Protein AF-A0A7S1A3L6-F1 (afdb_monomer_lite)

Structure (mmCIF, N/CA/C/O backbone):
data_AF-A0A7S1A3L6-F1
#
_entry.id   AF-A0A7S1A3L6-F1
#
loop_
_atom_site.group_PDB
_atom_site.id
_atom_site.type_symbol
_atom_site.label_atom_id
_atom_site.label_alt_id
_atom_site.label_comp_id
_atom_site.label_asym_id
_atom_site.label_entity_id
_atom_site.label_seq_id
_atom_site.pdbx_PDB_ins_code
_atom_site.Cartn_x
_atom_site.Cartn_y
_atom_site.Cartn_z
_atom_site.occupancy
_atom_site.B_iso_or_equiv
_atom_site.auth_seq_id
_atom_site.auth_comp_id
_atom_site.auth_asym_id
_atom_site.auth_atom_id
_atom_site.pdbx_PDB_model_num
ATOM 1 N N . PHE A 1 1 ? -13.404 -16.492 14.476 1.00 41.28 1 PHE A N 1
ATOM 2 C CA . PHE A 1 1 ? -14.382 -15.780 13.633 1.00 41.28 1 PHE A CA 1
ATOM 3 C C . PHE A 1 1 ? -14.133 -14.273 13.571 1.00 41.28 1 PHE A C 1
ATOM 5 O O . PHE A 1 1 ? -13.952 -13.748 12.486 1.00 41.28 1 PHE A O 1
ATOM 12 N N . LEU A 1 2 ? -14.042 -13.554 14.699 1.00 44.06 2 LEU A N 1
ATOM 13 C CA . LEU A 1 2 ? -13.737 -12.111 14.672 1.00 44.06 2 LEU A CA 1
ATOM 14 C C . LEU A 1 2 ? -12.395 -11.805 13.986 1.00 44.06 2 LEU A C 1
ATOM 16 O O . LEU A 1 2 ? -12.339 -10.961 13.101 1.00 44.06 2 LEU A O 1
ATOM 20 N N . ASN A 1 3 ? -11.339 -12.543 14.342 1.00 49.50 3 ASN A N 1
ATOM 21 C CA . ASN A 1 3 ? -10.024 -12.367 13.726 1.00 49.50 3 ASN A CA 1
ATOM 22 C C . ASN A 1 3 ? -10.030 -12.743 12.233 1.00 49.50 3 ASN A C 1
ATOM 24 O O . ASN A 1 3 ? -9.451 -12.033 11.431 1.00 49.50 3 ASN A O 1
ATOM 28 N N . SER A 1 4 ? -10.754 -13.799 11.841 1.00 48.22 4 SER A N 1
ATOM 29 C CA . SER A 1 4 ? -10.868 -14.218 10.435 1.00 48.22 4 SER A CA 1
ATOM 30 C C . SER A 1 4 ? -11.680 -13.241 9.580 1.00 48.22 4 SER A C 1
ATOM 32 O O . SER A 1 4 ? -11.399 -13.103 8.401 1.00 48.22 4 SER A O 1
ATOM 34 N N . ILE A 1 5 ? -12.658 -12.534 10.155 1.00 60.12 5 ILE A N 1
ATOM 35 C CA . ILE A 1 5 ? -13.423 -11.503 9.435 1.00 60.12 5 ILE A CA 1
ATOM 36 C C . ILE A 1 5 ? -12.658 -10.188 9.374 1.00 60.12 5 ILE A C 1
ATOM 38 O O . ILE A 1 5 ? -12.717 -9.501 8.363 1.00 60.12 5 ILE A O 1
ATOM 42 N N . ILE A 1 6 ? -11.908 -9.854 10.426 1.00 61.34 6 ILE A N 1
ATOM 43 C CA . ILE A 1 6 ? -10.950 -8.749 10.383 1.00 61.34 6 ILE A CA 1
ATOM 44 C C . ILE A 1 6 ? -9.899 -9.019 9.302 1.00 61.34 6 ILE A C 1
ATOM 46 O O . ILE A 1 6 ? -9.619 -8.129 8.511 1.00 61.34 6 ILE A O 1
ATOM 50 N N . LEU A 1 7 ? -9.359 -10.238 9.233 1.00 60.41 7 LEU A N 1
ATOM 51 C CA . LEU A 1 7 ? -8.393 -10.627 8.208 1.00 60.41 7 LEU A CA 1
ATOM 52 C C . LEU A 1 7 ? -9.013 -10.562 6.804 1.00 60.41 7 LEU A C 1
ATOM 54 O O . LEU A 1 7 ? -8.428 -9.951 5.923 1.00 60.41 7 LEU A O 1
ATOM 58 N N . ALA A 1 8 ? -10.230 -11.085 6.626 1.00 58.84 8 ALA A N 1
ATOM 59 C CA . ALA A 1 8 ? -10.952 -11.012 5.355 1.00 58.84 8 ALA A CA 1
ATOM 60 C C . ALA A 1 8 ? -11.278 -9.564 4.919 1.00 58.84 8 ALA A C 1
ATOM 62 O O . ALA A 1 8 ? -11.206 -9.261 3.732 1.00 58.84 8 ALA A O 1
ATOM 63 N N . ASP A 1 9 ? -11.593 -8.653 5.853 1.00 60.62 9 ASP A N 1
ATOM 64 C CA . ASP A 1 9 ? -11.780 -7.216 5.553 1.00 60.62 9 ASP A CA 1
ATOM 65 C C . ASP A 1 9 ? -10.451 -6.516 5.210 1.00 60.62 9 ASP A C 1
ATOM 67 O O . ASP A 1 9 ? -10.448 -5.540 4.461 1.00 60.62 9 ASP A O 1
ATOM 71 N N . LEU A 1 10 ? -9.322 -6.998 5.749 1.00 62.50 10 LEU A N 1
ATOM 72 C CA . LEU A 1 10 ? -7.984 -6.439 5.517 1.00 62.50 10 LEU A CA 1
ATOM 73 C C . LEU A 1 10 ? -7.307 -6.966 4.244 1.00 62.50 10 LEU A C 1
ATOM 75 O O . LEU A 1 10 ? -6.553 -6.217 3.627 1.00 62.50 10 LEU A O 1
ATOM 79 N N . GLU A 1 11 ? -7.547 -8.222 3.863 1.00 61.88 11 GLU A N 1
ATOM 80 C CA . GLU A 1 11 ? -6.934 -8.859 2.689 1.00 61.88 11 GLU A CA 1
ATOM 81 C C . GLU A 1 11 ? -7.670 -8.552 1.384 1.00 61.88 11 GLU A C 1
ATOM 83 O O . GLU A 1 11 ? -7.059 -8.635 0.328 1.00 61.88 11 GLU A O 1
ATOM 88 N N . GLY A 1 12 ? -8.947 -8.158 1.428 1.00 58.91 12 GLY A N 1
ATOM 89 C CA . GLY A 1 12 ? -9.678 -7.697 0.242 1.00 58.91 12 GLY A CA 1
ATOM 90 C C . GLY A 1 12 ? -9.881 -8.742 -0.867 1.00 58.91 12 GLY A C 1
ATOM 91 O O . GLY A 1 12 ? -10.334 -8.365 -1.943 1.00 58.91 12 GLY A O 1
ATOM 92 N N . VAL A 1 13 ? -9.581 -10.030 -0.638 1.00 49.84 13 VAL A N 1
ATOM 93 C CA . VAL A 1 13 ? -9.568 -11.063 -1.689 1.00 49.84 13 VAL A CA 1
ATOM 94 C C . VAL A 1 13 ? -10.497 -12.248 -1.396 1.00 49.84 13 VAL A C 1
ATOM 96 O O . VAL A 1 13 ? -10.616 -12.743 -0.275 1.00 49.84 13 VAL A O 1
ATOM 99 N N . GLU A 1 14 ? -11.151 -12.667 -2.482 1.00 53.97 14 GLU A N 1
ATOM 100 C CA . GLU A 1 14 ? -12.003 -13.833 -2.709 1.00 53.97 14 GLU A CA 1
ATOM 101 C C . GLU A 1 14 ? -11.356 -15.176 -2.298 1.00 53.97 14 GLU A C 1
ATOM 103 O O . GLU A 1 14 ? -10.207 -15.454 -2.619 1.00 53.97 14 GLU A O 1
ATOM 108 N N . GLU A 1 15 ? -12.157 -16.007 -1.621 1.00 45.12 15 GLU A N 1
ATOM 109 C CA . GLU A 1 15 ? -12.163 -17.480 -1.454 1.00 45.12 15 GLU A CA 1
ATOM 110 C C . GLU A 1 15 ? -10.877 -18.332 -1.250 1.00 45.12 15 GLU A C 1
ATOM 112 O O . GLU A 1 15 ? -11.025 -19.439 -0.733 1.00 45.12 15 GLU A O 1
ATOM 117 N N . ASP A 1 16 ? -9.641 -17.898 -1.526 1.00 42.03 16 ASP A N 1
ATOM 118 C CA . ASP A 1 16 ? -8.471 -18.814 -1.547 1.00 42.03 16 ASP A CA 1
ATOM 119 C C . ASP A 1 16 ? -7.579 -18.784 -0.278 1.00 42.03 16 ASP A C 1
ATOM 121 O O . ASP A 1 16 ? -6.754 -19.668 -0.055 1.00 42.03 16 ASP A O 1
ATOM 125 N N . GLY A 1 17 ? -7.780 -17.821 0.633 1.00 43.19 17 GLY A N 1
ATOM 126 C CA . GLY A 1 17 ? -7.022 -17.697 1.898 1.00 43.19 17 GLY A CA 1
ATOM 127 C C . GLY A 1 17 ? -7.567 -18.514 3.084 1.00 43.19 17 GLY A C 1
ATOM 128 O O . GLY A 1 17 ? -7.005 -18.505 4.183 1.00 43.19 17 GLY A O 1
ATOM 129 N N . ALA A 1 18 ? -8.674 -19.240 2.896 1.00 46.59 18 ALA A N 1
ATOM 130 C CA . ALA A 1 18 ? -9.450 -19.842 3.986 1.00 46.59 18 ALA A CA 1
ATOM 131 C C . ALA A 1 18 ? -8.689 -20.901 4.816 1.00 46.59 18 ALA A C 1
ATOM 133 O O . ALA A 1 18 ? -9.091 -21.198 5.944 1.00 46.59 18 ALA A O 1
ATOM 134 N N . GLN A 1 19 ? -7.597 -21.474 4.292 1.00 44.72 19 GLN A N 1
ATOM 135 C CA . GLN A 1 19 ? -6.870 -22.562 4.958 1.00 44.72 19 GLN A CA 1
ATOM 136 C C . GLN A 1 19 ? -5.809 -22.103 5.973 1.00 44.72 19 GLN A C 1
ATOM 138 O O . GLN A 1 19 ? -5.591 -22.819 6.950 1.00 44.72 19 GLN A O 1
ATOM 143 N N . GLU A 1 20 ? -5.202 -20.918 5.832 1.00 46.81 20 GLU A N 1
ATOM 144 C CA . GLU A 1 20 ? -4.238 -20.401 6.829 1.00 46.81 20 GLU A CA 1
ATOM 145 C C . GLU A 1 20 ? -4.922 -19.673 8.001 1.00 46.81 20 GLU A C 1
ATOM 147 O O . GLU A 1 20 ? -4.424 -19.691 9.130 1.00 46.81 20 GLU A O 1
ATOM 152 N N . ALA A 1 21 ? -6.122 -19.124 7.786 1.00 42.75 21 ALA A N 1
ATOM 153 C CA . ALA A 1 21 ? -6.902 -18.425 8.813 1.00 42.75 21 ALA A CA 1
ATOM 154 C C . ALA A 1 21 ? -7.453 -19.342 9.932 1.00 42.75 21 ALA A C 1
ATOM 156 O O . ALA A 1 21 ? -7.885 -18.854 10.980 1.00 42.75 21 ALA A O 1
ATOM 157 N N . LEU A 1 22 ? -7.420 -20.666 9.740 1.00 45.06 22 LEU A N 1
ATOM 158 C CA . LEU A 1 22 ? -7.874 -21.676 10.708 1.00 45.06 22 LEU A CA 1
ATOM 159 C C . LEU A 1 22 ? -6.907 -21.891 11.887 1.00 45.06 22 LEU A C 1
ATOM 161 O O . LEU A 1 22 ? -7.279 -22.553 12.854 1.00 45.06 22 LEU A O 1
ATOM 165 N N . HIS A 1 23 ? -5.688 -21.339 11.838 1.00 42.53 23 HIS A N 1
ATOM 166 C CA . HIS A 1 23 ? -4.683 -21.519 12.896 1.00 42.53 23 HIS A CA 1
ATOM 167 C C . HIS A 1 23 ? -4.710 -20.424 13.984 1.00 42.53 23 HIS A C 1
ATOM 169 O O . HIS A 1 23 ? -3.950 -20.479 14.955 1.00 42.53 23 HIS A O 1
ATOM 175 N N . PHE A 1 24 ? -5.585 -19.424 13.864 1.00 42.59 24 PHE A N 1
ATOM 176 C CA . PHE A 1 24 ? -5.802 -18.454 14.936 1.00 42.59 24 PHE A CA 1
ATOM 177 C C . PHE A 1 24 ? -6.843 -18.981 15.914 1.00 42.59 24 PHE A C 1
ATOM 179 O O . PHE A 1 24 ? -7.872 -19.485 15.491 1.00 42.59 24 PHE A O 1
ATOM 186 N N . GLU A 1 25 ? -6.573 -18.850 17.214 1.00 42.69 25 GLU A N 1
ATOM 187 C CA . GLU A 1 25 ? -7.459 -19.238 18.316 1.00 42.69 25 GLU A CA 1
ATOM 188 C C . GLU A 1 25 ? -8.875 -18.673 18.081 1.00 42.69 25 GLU A C 1
ATOM 190 O O . GLU A 1 25 ? -9.152 -17.480 18.240 1.00 42.69 25 GLU A O 1
ATOM 195 N N . LEU A 1 26 ? -9.753 -19.528 17.552 1.00 47.12 26 LEU A N 1
ATOM 196 C CA . LEU A 1 26 ? -11.095 -19.171 17.121 1.00 47.12 26 LEU A CA 1
ATOM 197 C C . LEU A 1 26 ? -11.945 -18.972 18.373 1.00 47.12 26 LEU A C 1
ATOM 199 O O . LEU A 1 26 ? -12.253 -19.929 19.073 1.00 47.12 26 LEU A O 1
ATOM 203 N N . LEU A 1 27 ? -12.336 -17.724 18.638 1.00 50.38 27 LEU A N 1
ATOM 204 C CA . LEU A 1 27 ? -13.380 -17.423 19.617 1.00 50.38 27 LEU A CA 1
ATOM 205 C C . LEU A 1 27 ? -14.641 -18.212 19.230 1.00 50.38 27 LEU A C 1
ATOM 207 O O . LEU A 1 27 ? -15.144 -18.037 18.113 1.00 50.38 27 LEU A O 1
ATOM 211 N N . ASP A 1 28 ? -15.063 -19.111 20.118 1.00 50.44 28 ASP A N 1
ATOM 212 C CA . ASP A 1 28 ? -16.108 -20.103 19.877 1.00 50.44 28 ASP A CA 1
ATOM 213 C C . ASP A 1 28 ? -17.446 -19.415 19.568 1.00 50.44 28 ASP A C 1
ATOM 215 O O . ASP A 1 28 ? -17.984 -18.656 20.378 1.00 50.44 28 ASP A O 1
ATOM 219 N N . ILE A 1 29 ? -17.951 -19.634 18.354 1.00 46.50 29 ILE A N 1
ATOM 220 C CA . ILE A 1 29 ? -19.171 -19.002 17.831 1.00 46.50 29 ILE A CA 1
ATOM 221 C C . ILE A 1 29 ? -20.401 -19.527 18.581 1.00 46.50 29 ILE A C 1
ATOM 223 O O . ILE A 1 29 ? -21.414 -18.837 18.659 1.00 46.50 29 ILE A O 1
ATOM 227 N N . GLU A 1 30 ? -20.299 -20.711 19.189 1.00 50.81 30 GLU A N 1
ATOM 228 C CA . GLU A 1 30 ? -21.387 -21.338 19.938 1.00 50.81 30 GLU A CA 1
ATOM 229 C C . GLU A 1 30 ? -21.735 -20.565 21.229 1.00 50.81 30 GLU A C 1
ATOM 231 O O . GLU A 1 30 ? -22.848 -20.679 21.743 1.00 50.81 30 GLU A O 1
ATOM 236 N N . ALA A 1 31 ? -20.824 -19.703 21.705 1.00 48.66 31 ALA A N 1
ATOM 237 C CA . ALA A 1 31 ? -21.052 -18.789 22.826 1.00 48.66 31 ALA A CA 1
ATOM 238 C C . ALA A 1 31 ? -21.710 -17.454 22.421 1.00 48.66 31 ALA A C 1
ATOM 240 O O . ALA A 1 31 ? -22.156 -16.705 23.293 1.00 48.66 31 ALA A O 1
ATOM 241 N N . LEU A 1 32 ? -21.773 -17.130 21.122 1.00 56.72 32 LEU A N 1
ATOM 242 C CA . LEU A 1 32 ? -22.462 -15.937 20.637 1.00 56.72 32 LEU A CA 1
ATOM 243 C C . LEU A 1 32 ? -23.965 -16.245 20.572 1.00 56.72 32 LEU A C 1
ATOM 245 O O . LEU A 1 32 ? -24.410 -17.087 19.795 1.00 56.72 32 LEU A O 1
ATOM 249 N N . GLU A 1 33 ? -24.749 -15.585 21.423 1.00 60.00 33 GLU A N 1
ATOM 250 C CA . GLU A 1 33 ? -26.199 -15.769 21.533 1.00 60.00 33 GLU A CA 1
ATOM 251 C C . GLU A 1 33 ? -26.879 -15.796 20.148 1.00 60.00 33 GLU A C 1
ATOM 253 O O . GLU A 1 33 ? -26.621 -14.940 19.302 1.00 60.00 33 GLU A O 1
ATOM 258 N N . HIS A 1 34 ? -27.769 -16.766 19.898 1.00 55.91 34 HIS A N 1
ATOM 259 C CA . HIS A 1 34 ? -28.417 -16.977 18.588 1.00 55.91 34 HIS A CA 1
ATOM 260 C C . HIS A 1 34 ? -29.121 -15.722 18.026 1.00 55.91 34 HIS A C 1
ATOM 262 O O . HIS A 1 34 ? -29.265 -15.576 16.812 1.00 55.91 34 HIS A O 1
ATOM 268 N N . ALA A 1 35 ? -29.521 -14.782 18.890 1.00 56.62 35 ALA A N 1
ATOM 269 C CA . ALA A 1 35 ? -30.052 -13.485 18.481 1.00 56.62 35 ALA A CA 1
ATOM 270 C C . ALA A 1 35 ? -28.992 -12.602 17.788 1.00 56.62 35 ALA A C 1
ATOM 272 O O . ALA A 1 35 ? -29.290 -11.974 16.771 1.00 56.62 35 ALA A O 1
ATOM 273 N N . ALA A 1 36 ? -27.746 -12.594 18.272 1.00 56.28 36 ALA A N 1
ATOM 274 C CA . ALA A 1 36 ? -26.639 -11.843 17.679 1.00 56.28 36 ALA A CA 1
ATOM 275 C C . ALA A 1 36 ? -26.261 -12.386 16.291 1.00 56.28 36 ALA A C 1
ATOM 277 O O . ALA A 1 36 ? -26.015 -11.603 15.375 1.00 56.28 36 ALA A O 1
ATOM 278 N N . LEU A 1 37 ? -26.309 -13.711 16.108 1.00 59.22 37 LEU A N 1
ATOM 279 C CA . LEU A 1 37 ? -26.093 -14.368 14.812 1.00 59.22 37 LEU A CA 1
ATOM 280 C C . LEU A 1 37 ? -27.150 -13.964 13.773 1.00 59.22 37 LEU A C 1
ATOM 282 O O . LEU A 1 37 ? -26.799 -13.661 12.634 1.00 59.22 37 LEU A O 1
ATOM 286 N N . SER A 1 38 ? -28.419 -13.844 14.180 1.00 58.00 38 SER A N 1
ATOM 287 C CA . SER A 1 38 ? -29.485 -13.387 13.276 1.00 58.00 38 SER A CA 1
ATOM 288 C C . SER A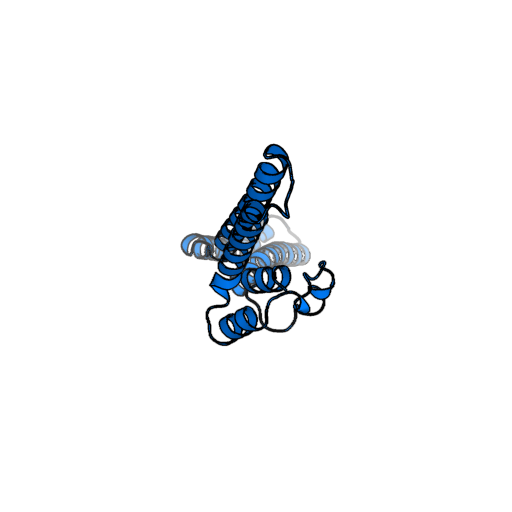 1 38 ? -29.298 -11.934 12.808 1.00 58.00 38 SER A C 1
ATOM 290 O O . SER A 1 38 ? -29.588 -11.608 11.661 1.00 58.00 38 SER A O 1
ATOM 292 N N . HIS A 1 39 ? -28.738 -11.055 13.649 1.00 55.12 39 HIS A N 1
ATOM 293 C CA . HIS A 1 39 ? -28.409 -9.678 13.256 1.00 55.12 39 HIS A CA 1
ATOM 294 C C . HIS A 1 39 ? -27.205 -9.592 12.300 1.00 55.12 39 HIS A C 1
ATOM 296 O O . HIS A 1 39 ? -27.131 -8.664 11.488 1.00 55.12 39 HIS A O 1
ATOM 302 N N . ILE A 1 40 ? -26.289 -10.563 12.362 1.00 56.31 40 ILE A N 1
ATOM 303 C CA . ILE A 1 40 ? -25.129 -10.666 11.466 1.00 56.31 40 ILE A CA 1
ATOM 304 C C . ILE A 1 40 ? -25.563 -11.138 10.070 1.00 56.31 40 ILE A C 1
ATOM 306 O O . ILE A 1 40 ? -25.154 -10.539 9.082 1.00 56.31 40 ILE A O 1
ATOM 310 N N . GLU A 1 41 ? -26.448 -12.136 9.966 1.00 57.03 41 GLU A N 1
ATOM 311 C CA . GLU A 1 41 ? -26.961 -12.619 8.666 1.00 57.03 41 GLU A CA 1
ATOM 312 C C . GLU A 1 41 ? -27.820 -11.586 7.915 1.00 57.03 41 GLU A C 1
ATOM 314 O O . GLU A 1 41 ? -27.900 -11.611 6.688 1.00 57.03 41 GLU A O 1
ATOM 319 N N . LEU A 1 42 ? -28.458 -10.657 8.633 1.00 55.34 42 LEU A N 1
ATOM 320 C CA . LEU A 1 42 ? -29.349 -9.646 8.053 1.00 55.34 42 LEU A CA 1
ATOM 321 C C . LEU A 1 42 ? -28.639 -8.367 7.581 1.00 55.34 42 LEU A C 1
ATOM 323 O O . LEU A 1 42 ? -29.264 -7.551 6.899 1.00 55.34 42 LEU A O 1
ATOM 327 N N . SER A 1 43 ? -27.364 -8.163 7.924 1.00 53.06 43 SER A N 1
ATOM 328 C CA . SER A 1 43 ? -26.630 -6.939 7.588 1.00 53.06 43 SER A CA 1
ATOM 329 C C . SER A 1 43 ? -25.591 -7.193 6.480 1.00 53.06 43 SER A C 1
ATOM 331 O O . SER A 1 43 ? -24.554 -7.800 6.727 1.00 53.06 43 SER A O 1
ATOM 333 N N . PRO A 1 44 ? -25.789 -6.682 5.246 1.00 53.31 44 PRO A N 1
ATOM 334 C CA . PRO A 1 44 ? -24.849 -6.864 4.129 1.00 53.31 44 PRO A CA 1
ATOM 335 C C . PRO A 1 44 ? -23.557 -6.029 4.270 1.00 53.31 44 PRO A C 1
ATOM 337 O O . PRO A 1 44 ? -22.870 -5.749 3.292 1.00 53.31 44 PRO A O 1
ATOM 340 N N . GLN A 1 45 ? -23.227 -5.582 5.482 1.00 54.22 45 GLN A N 1
ATOM 341 C CA . GLN A 1 45 ? -22.152 -4.641 5.786 1.00 54.22 45 GLN A CA 1
ATOM 342 C C . GLN A 1 45 ? -21.126 -5.309 6.708 1.00 54.22 45 GLN A C 1
ATOM 344 O O . GLN A 1 45 ? -20.869 -4.846 7.818 1.00 54.22 45 GLN A O 1
ATOM 349 N N . LEU A 1 46 ? -20.494 -6.389 6.225 1.00 57.06 46 LEU A N 1
ATOM 350 C CA . LEU A 1 46 ? -19.378 -7.059 6.918 1.00 57.06 46 LEU A CA 1
ATOM 351 C C . LEU A 1 46 ? -18.278 -6.072 7.366 1.00 57.06 46 LEU A C 1
ATOM 353 O O . LEU A 1 46 ? -17.628 -6.284 8.387 1.00 57.06 46 LEU A O 1
ATOM 357 N N . ARG A 1 47 ? -18.138 -4.949 6.652 1.00 58.22 47 ARG A N 1
ATOM 358 C CA . ARG A 1 47 ? -17.140 -3.889 6.863 1.00 58.22 47 ARG A CA 1
ATOM 359 C C . ARG A 1 47 ? -17.185 -3.197 8.237 1.00 58.22 47 ARG A C 1
ATOM 361 O O . ARG A 1 47 ? -16.217 -2.529 8.617 1.00 58.22 47 ARG A O 1
ATOM 368 N N . GLU A 1 48 ? -18.307 -3.297 8.953 1.00 66.50 48 GLU A N 1
ATOM 369 C CA . GLU A 1 48 ? -18.511 -2.702 10.287 1.00 66.50 48 GLU A CA 1
ATOM 370 C C . GLU A 1 48 ? -18.611 -3.748 11.406 1.00 66.50 48 GLU A C 1
ATOM 372 O O . GLU A 1 48 ? -18.624 -3.404 12.589 1.00 66.50 48 GLU A O 1
ATOM 377 N N . MET A 1 49 ? -18.618 -5.037 11.060 1.00 72.50 49 MET A N 1
ATOM 378 C CA . MET A 1 49 ? -18.814 -6.118 12.021 1.00 72.50 49 MET A CA 1
ATOM 379 C C . MET A 1 49 ? -17.760 -6.138 13.148 1.00 72.50 49 MET A C 1
ATOM 381 O O . MET A 1 49 ? -18.148 -6.318 14.305 1.00 72.50 49 MET A O 1
ATOM 385 N N . PRO A 1 50 ? -16.458 -5.877 12.901 1.00 76.81 50 PRO A N 1
ATOM 386 C CA . PRO A 1 50 ? -15.476 -5.821 13.985 1.00 76.81 50 PRO A CA 1
ATOM 387 C C . PRO A 1 50 ? -15.774 -4.741 15.033 1.00 76.81 50 PRO A C 1
ATOM 389 O O . PRO A 1 50 ? -15.551 -4.954 16.225 1.00 76.81 50 PRO A O 1
ATOM 392 N N . VAL A 1 51 ? -16.338 -3.607 14.604 1.00 80.44 51 VAL A N 1
ATOM 393 C CA . VAL A 1 51 ? -16.748 -2.503 15.487 1.00 80.44 51 VAL A CA 1
ATOM 394 C C . VAL A 1 51 ? -17.965 -2.905 16.321 1.00 80.44 51 VAL A C 1
ATOM 396 O O . VAL A 1 51 ? -18.013 -2.631 17.520 1.00 80.44 51 VAL A O 1
ATOM 399 N N . LEU A 1 52 ? -18.924 -3.607 15.714 1.00 78.19 52 LEU A N 1
ATOM 400 C CA . LEU A 1 52 ? -20.122 -4.090 16.398 1.00 78.19 52 LEU A CA 1
ATOM 401 C C . LEU A 1 52 ? -19.789 -5.118 17.490 1.00 78.19 52 LEU A C 1
ATOM 403 O O . LEU A 1 52 ? -20.256 -4.991 18.620 1.00 78.19 52 LEU A O 1
ATOM 407 N N . VAL A 1 53 ? -18.927 -6.091 17.185 1.00 79.94 53 VAL A N 1
ATOM 408 C CA . VAL A 1 53 ? -18.489 -7.104 18.161 1.00 79.94 53 VAL A CA 1
ATOM 409 C C . VAL A 1 53 ? -17.708 -6.462 19.308 1.00 79.94 53 VAL A C 1
ATOM 411 O O . VAL A 1 53 ? -17.914 -6.817 20.468 1.00 79.94 53 VAL A O 1
ATOM 414 N N . PHE A 1 54 ? -16.858 -5.475 19.015 1.00 83.62 54 PHE A N 1
ATOM 415 C CA . PHE A 1 54 ? -16.182 -4.690 20.047 1.00 83.62 54 PHE A CA 1
ATOM 416 C C . PHE A 1 54 ? -17.178 -3.971 20.964 1.00 83.62 54 PHE A C 1
ATOM 418 O O . PHE A 1 54 ? -17.016 -3.997 22.184 1.00 83.62 54 PHE A O 1
ATOM 425 N N . GLN A 1 55 ? -18.232 -3.365 20.411 1.00 83.19 55 GLN A N 1
ATOM 426 C CA . GLN A 1 55 ? -19.273 -2.720 21.212 1.00 83.19 55 GLN A CA 1
ATOM 427 C C . GLN A 1 55 ? -20.013 -3.724 22.106 1.00 83.19 55 GLN A C 1
ATOM 429 O O . GLN A 1 55 ? -20.243 -3.439 23.282 1.00 83.19 55 GLN A O 1
ATOM 434 N N . TRP A 1 56 ? -20.358 -4.902 21.584 1.00 82.00 56 TRP A N 1
ATOM 435 C CA . TRP A 1 56 ? -21.006 -5.956 22.369 1.00 82.00 56 TRP A CA 1
ATOM 436 C C . TRP A 1 56 ? -20.120 -6.470 23.500 1.00 82.00 56 TRP A C 1
ATOM 438 O O . TRP A 1 56 ? -20.604 -6.623 24.618 1.00 82.00 56 TRP A O 1
ATOM 448 N N . LEU A 1 57 ? -18.821 -6.653 23.250 1.00 82.94 57 LEU A N 1
ATOM 449 C CA . LEU A 1 57 ? -17.875 -7.058 24.289 1.00 82.94 57 LEU A CA 1
ATOM 450 C C . LEU A 1 57 ? -17.782 -6.006 25.402 1.00 82.94 57 LEU A C 1
ATOM 452 O O . LEU A 1 57 ? -17.805 -6.352 26.580 1.00 82.94 57 LEU A O 1
ATOM 456 N N . ASN A 1 58 ? -17.713 -4.719 25.042 1.00 84.50 58 ASN A N 1
ATOM 457 C CA . ASN A 1 58 ? -17.712 -3.631 26.021 1.00 84.50 58 ASN A CA 1
ATOM 458 C C . ASN A 1 58 ? -18.988 -3.635 26.871 1.00 84.50 58 ASN A C 1
ATOM 460 O O . ASN A 1 58 ? -18.894 -3.529 28.092 1.00 84.50 58 ASN A O 1
ATOM 464 N N . ASN A 1 59 ? -20.159 -3.786 26.246 1.00 83.31 59 ASN A N 1
ATOM 465 C CA . ASN A 1 59 ? -21.436 -3.825 26.959 1.00 83.31 59 ASN A CA 1
ATOM 466 C C . ASN A 1 59 ? -21.512 -5.026 27.914 1.00 83.31 59 ASN A C 1
ATOM 468 O O . ASN A 1 59 ? -21.846 -4.843 29.078 1.00 83.31 59 ASN A O 1
ATOM 472 N N . LEU A 1 60 ? -21.107 -6.218 27.465 1.00 82.75 60 LEU A N 1
ATOM 473 C CA . LEU A 1 60 ? -21.098 -7.425 28.294 1.00 82.75 60 LEU A CA 1
ATOM 474 C C . LEU A 1 60 ? -20.182 -7.276 29.514 1.00 82.75 60 LEU A C 1
ATOM 476 O O . LEU A 1 60 ? -20.560 -7.634 30.624 1.00 82.75 60 LEU A O 1
ATOM 480 N N . ILE A 1 61 ? -18.991 -6.697 29.339 1.00 81.00 61 ILE A N 1
ATOM 481 C CA . ILE A 1 61 ? -18.079 -6.436 30.461 1.00 81.00 61 ILE A CA 1
ATOM 482 C C . ILE A 1 61 ? -18.716 -5.456 31.458 1.00 81.00 61 ILE A C 1
ATOM 484 O O . ILE A 1 61 ? -18.603 -5.660 32.664 1.00 81.00 61 ILE A O 1
ATOM 488 N N . VAL A 1 62 ? -19.387 -4.405 30.977 1.00 82.62 62 VAL A N 1
ATOM 489 C CA . VAL A 1 62 ? -20.085 -3.430 31.833 1.00 82.62 62 VAL A CA 1
ATOM 490 C C . VAL A 1 62 ? -21.232 -4.087 32.605 1.00 82.62 62 VAL A C 1
ATOM 492 O O . VAL A 1 62 ? -21.340 -3.872 33.814 1.00 82.62 62 VAL A O 1
ATOM 495 N N . ASP A 1 63 ? -22.027 -4.929 31.948 1.00 81.94 63 ASP A N 1
ATOM 496 C CA . ASP A 1 63 ? -23.139 -5.651 32.570 1.00 81.94 63 ASP A CA 1
ATOM 497 C C . ASP A 1 63 ? -22.647 -6.629 33.650 1.00 81.94 63 ASP A C 1
ATOM 499 O O . ASP A 1 63 ? -23.204 -6.671 34.748 1.00 81.94 63 ASP A O 1
ATOM 503 N N . GLU A 1 64 ? -21.542 -7.339 33.405 1.00 79.12 64 GLU A N 1
ATOM 504 C CA . GLU A 1 64 ? -20.930 -8.277 34.360 1.00 79.12 64 GLU A CA 1
ATOM 505 C C . GLU A 1 64 ? -20.265 -7.586 35.569 1.00 79.12 64 GLU A C 1
ATOM 507 O O . GLU A 1 64 ? -20.182 -8.150 36.666 1.00 79.12 64 GLU A O 1
ATOM 512 N N . ILE A 1 65 ? -19.817 -6.336 35.409 1.00 80.12 65 ILE A N 1
ATOM 513 C CA . ILE A 1 65 ? -19.376 -5.496 36.535 1.00 80.12 65 ILE A CA 1
ATOM 514 C C . ILE A 1 65 ? -20.580 -5.062 37.371 1.00 80.12 65 ILE A C 1
ATOM 516 O O . ILE A 1 65 ? -20.524 -5.104 38.601 1.00 80.12 65 ILE A O 1
ATOM 520 N N . MET A 1 66 ? -21.669 -4.641 36.719 1.00 76.44 66 MET A N 1
ATOM 521 C CA . MET A 1 66 ? -22.887 -4.195 37.400 1.00 76.44 66 MET A CA 1
ATOM 522 C C . MET A 1 66 ? -23.616 -5.340 38.113 1.00 76.44 66 MET A C 1
ATOM 524 O O . MET A 1 66 ? -24.181 -5.120 39.185 1.00 76.44 66 MET A O 1
ATOM 528 N N . SER A 1 67 ? -23.575 -6.556 37.561 1.00 79.00 67 SER A N 1
ATOM 529 C CA . SER A 1 67 ? -24.142 -7.764 38.172 1.00 79.00 67 SER A CA 1
ATOM 530 C C . SER A 1 67 ? -23.346 -8.248 39.394 1.00 79.00 67 SER A C 1
ATOM 532 O O . SER A 1 67 ? -23.852 -9.042 40.189 1.00 79.00 67 SER A O 1
ATOM 534 N N . GLY A 1 68 ? -22.111 -7.759 39.575 1.00 69.88 68 GLY A N 1
ATOM 535 C CA . GLY A 1 68 ? -21.213 -8.141 40.667 1.00 69.88 68 GLY A CA 1
ATOM 536 C C . GLY A 1 68 ? -20.562 -9.517 40.495 1.00 69.88 68 GLY A C 1
ATOM 537 O O . GLY A 1 68 ? -19.832 -9.956 41.385 1.00 69.88 68 GLY A O 1
ATOM 538 N N . VAL A 1 69 ? -20.799 -10.190 39.364 1.00 71.56 69 VAL A N 1
ATOM 539 C CA . VAL A 1 69 ? -20.157 -11.462 39.000 1.00 71.56 69 VAL A CA 1
ATOM 540 C C . VAL A 1 69 ? -18.668 -11.235 38.715 1.00 71.56 69 VAL A C 1
ATOM 542 O O . VAL A 1 69 ? -17.820 -12.035 39.122 1.00 71.56 69 VAL A O 1
ATOM 545 N N . LEU A 1 70 ? -18.324 -10.095 38.108 1.00 68.44 70 LEU A N 1
ATOM 546 C CA . LEU A 1 70 ? -16.950 -9.715 37.795 1.00 68.44 70 LEU A CA 1
ATOM 547 C C . LEU A 1 70 ? -16.297 -8.915 38.937 1.00 68.44 70 LEU A C 1
ATOM 549 O O . LEU A 1 70 ? -16.150 -7.695 38.875 1.00 68.44 70 LEU A O 1
ATOM 553 N N . ASN A 1 71 ? -15.848 -9.600 39.992 1.00 67.19 71 ASN A N 1
ATOM 554 C CA . ASN A 1 71 ? -15.126 -8.975 41.112 1.00 67.19 71 ASN A CA 1
ATOM 555 C C . ASN A 1 71 ? -13.623 -8.806 40.805 1.00 67.19 71 ASN A C 1
ATOM 557 O O . ASN A 1 71 ? -12.756 -9.406 41.446 1.00 67.19 71 ASN A O 1
ATOM 561 N N . ILE A 1 72 ? -13.313 -8.031 39.763 1.00 72.62 72 ILE A N 1
ATOM 562 C CA . ILE A 1 72 ? -11.941 -7.730 39.334 1.00 72.62 72 ILE A CA 1
ATOM 563 C C . ILE A 1 72 ? -11.562 -6.324 39.828 1.00 72.62 72 ILE A C 1
ATOM 565 O O . ILE A 1 72 ? -12.343 -5.385 39.668 1.00 72.62 72 ILE A O 1
ATOM 569 N N . PRO A 1 73 ? -10.360 -6.120 40.398 1.00 71.94 73 PRO A N 1
ATOM 570 C CA . PRO A 1 73 ? -9.932 -4.797 40.834 1.00 71.94 73 PRO A CA 1
ATOM 571 C C . PRO A 1 73 ? -9.819 -3.829 39.645 1.00 71.94 73 PRO A C 1
ATOM 573 O O . PRO A 1 73 ? -9.255 -4.164 38.600 1.00 71.94 73 PRO A O 1
ATOM 576 N N . ALA A 1 74 ? -10.294 -2.594 39.842 1.00 71.31 74 ALA A N 1
ATOM 577 C CA . ALA A 1 74 ? -10.375 -1.550 38.814 1.00 71.31 74 ALA A CA 1
ATOM 578 C C . ALA A 1 74 ? -9.111 -1.374 37.931 1.00 71.31 74 ALA A C 1
ATOM 580 O O . ALA A 1 74 ? -9.265 -1.199 36.724 1.00 71.31 74 ALA A O 1
ATOM 581 N N . PRO A 1 75 ? -7.863 -1.481 38.441 1.00 71.44 75 PRO A N 1
ATOM 582 C CA . PRO A 1 75 ? -6.665 -1.365 37.603 1.00 71.44 75 PRO A CA 1
ATOM 583 C C . PRO A 1 75 ? -6.521 -2.455 36.528 1.00 71.44 75 PRO A C 1
ATOM 585 O O . PRO A 1 75 ? -5.989 -2.183 35.452 1.00 71.44 75 PRO A O 1
ATOM 588 N N . LEU A 1 76 ? -6.978 -3.684 36.794 1.00 76.12 76 LEU A N 1
ATOM 589 C CA . LEU A 1 76 ? -6.935 -4.775 35.813 1.00 76.12 76 LEU A CA 1
ATOM 590 C C . LEU A 1 76 ? -7.988 -4.570 34.726 1.00 76.12 76 LEU A C 1
ATOM 592 O O . LEU A 1 76 ? -7.699 -4.760 33.548 1.00 76.12 76 LEU A O 1
ATOM 596 N N . LEU A 1 77 ? -9.173 -4.107 35.116 1.00 79.56 77 LEU A N 1
ATOM 597 C CA . LEU A 1 77 ? -10.250 -3.796 34.188 1.00 79.56 77 LEU A CA 1
ATOM 598 C C . LEU A 1 77 ? -9.857 -2.673 33.214 1.00 79.56 77 LEU A C 1
ATOM 600 O O . LEU A 1 77 ? -10.000 -2.823 32.002 1.00 79.56 77 LEU A O 1
ATOM 604 N N . THR A 1 78 ? -9.267 -1.587 33.722 1.00 81.56 78 THR A N 1
ATOM 605 C CA . THR A 1 78 ? -8.738 -0.502 32.881 1.00 81.56 78 THR A CA 1
ATOM 606 C C . THR A 1 78 ? -7.694 -1.012 31.886 1.00 81.56 78 THR A C 1
ATOM 608 O O . THR A 1 78 ? -7.666 -0.569 30.739 1.00 81.56 78 THR A O 1
ATOM 611 N N . ARG A 1 79 ? -6.852 -1.977 32.283 1.00 83.44 79 ARG A N 1
ATOM 612 C CA . ARG A 1 79 ? -5.857 -2.584 31.388 1.00 83.44 79 ARG A CA 1
ATOM 613 C C . ARG A 1 79 ? -6.504 -3.392 30.260 1.00 83.44 79 ARG A C 1
ATOM 615 O O . ARG A 1 79 ? -6.020 -3.322 29.132 1.00 83.44 79 ARG A O 1
ATOM 622 N N . VAL A 1 80 ? -7.583 -4.123 30.544 1.00 83.00 80 VAL A N 1
ATOM 623 C CA . VAL A 1 80 ? -8.341 -4.878 29.532 1.00 83.00 80 VAL A CA 1
ATOM 624 C C . VAL A 1 80 ? -8.994 -3.926 28.531 1.00 83.00 80 VAL A C 1
ATOM 626 O O . VAL A 1 80 ? -8.775 -4.083 27.331 1.00 83.00 80 VAL A O 1
ATOM 629 N N . PHE A 1 81 ? -9.690 -2.884 28.999 1.00 84.62 81 PHE A N 1
ATOM 630 C CA . PHE A 1 81 ? -10.270 -1.867 28.113 1.00 84.62 81 PHE A CA 1
ATOM 631 C C . PHE A 1 81 ? -9.211 -1.164 27.262 1.00 84.62 81 PHE A C 1
ATOM 633 O O . PHE A 1 81 ? -9.407 -0.976 26.064 1.00 84.62 81 PHE A O 1
ATOM 640 N N . HIS A 1 82 ? -8.058 -0.829 27.848 1.00 86.06 82 HIS A N 1
ATOM 641 C CA . HIS A 1 82 ? -6.958 -0.215 27.109 1.00 86.06 82 HIS A CA 1
ATOM 642 C C . HIS A 1 82 ? -6.396 -1.151 26.028 1.00 86.06 82 HIS A C 1
ATOM 644 O O . HIS A 1 82 ? -6.150 -0.720 24.905 1.00 86.06 82 HIS A O 1
ATOM 650 N N . SER A 1 83 ? -6.221 -2.440 26.338 1.00 84.12 83 SER A N 1
ATOM 651 C CA . SER A 1 83 ? -5.776 -3.441 25.361 1.00 84.12 83 SER A CA 1
ATOM 652 C C . SER A 1 83 ? -6.779 -3.607 24.220 1.00 84.12 83 SER A C 1
ATOM 654 O O . SER A 1 83 ? -6.382 -3.682 23.061 1.00 84.12 83 SER A O 1
ATOM 656 N N . MET A 1 84 ? -8.073 -3.634 24.538 1.00 84.19 84 MET A N 1
ATOM 657 C CA . MET A 1 84 ? -9.135 -3.759 23.544 1.00 84.19 84 MET A CA 1
ATOM 658 C C . MET A 1 84 ? -9.190 -2.523 22.638 1.00 84.19 84 MET A C 1
ATOM 660 O O . MET A 1 84 ? -9.264 -2.646 21.418 1.00 84.19 84 MET A O 1
ATOM 664 N N . ASN A 1 85 ? -9.112 -1.324 23.220 1.00 86.81 85 ASN A N 1
ATOM 665 C CA . ASN A 1 85 ? -9.127 -0.074 22.466 1.00 86.81 85 ASN A CA 1
ATOM 666 C C . ASN A 1 85 ? -7.901 0.045 21.547 1.00 86.81 85 ASN A C 1
ATOM 668 O O . ASN A 1 85 ? -8.024 0.463 20.401 1.00 86.81 85 ASN A O 1
ATOM 672 N N . ASN A 1 86 ? -6.730 -0.399 22.016 1.00 86.81 86 ASN A N 1
ATOM 673 C CA . ASN A 1 86 ? -5.536 -0.500 21.178 1.00 86.81 86 ASN A CA 1
ATOM 674 C C . ASN A 1 86 ? -5.737 -1.459 19.997 1.00 86.81 86 ASN A C 1
ATOM 676 O O . ASN A 1 86 ? -5.322 -1.133 18.890 1.00 86.81 86 ASN A O 1
ATOM 680 N N . ALA A 1 87 ? -6.398 -2.604 20.205 1.00 82.50 87 ALA A N 1
ATOM 681 C CA . ALA A 1 87 ? -6.707 -3.533 19.119 1.00 82.50 87 ALA A CA 1
ATOM 682 C C . ALA A 1 87 ? -7.615 -2.887 18.056 1.00 82.50 87 ALA A C 1
ATOM 684 O O . ALA A 1 87 ? -7.365 -3.037 16.861 1.00 82.50 87 ALA A O 1
ATOM 685 N N . MET A 1 88 ? -8.614 -2.103 18.478 1.00 84.44 88 MET A N 1
ATOM 686 C CA . MET A 1 88 ? -9.488 -1.362 17.562 1.00 84.44 88 MET A CA 1
ATOM 687 C C . MET A 1 88 ? -8.736 -0.262 16.794 1.00 84.44 88 MET A C 1
ATOM 689 O O . MET A 1 88 ? -8.951 -0.084 15.596 1.00 84.44 88 MET A O 1
ATOM 693 N N . LEU A 1 89 ? -7.812 0.448 17.449 1.00 87.44 89 LEU A N 1
ATOM 694 C CA . LEU A 1 89 ? -6.939 1.419 16.780 1.00 87.44 89 LEU A CA 1
ATOM 695 C C . LEU A 1 89 ? -6.063 0.746 15.718 1.00 87.44 89 LEU A C 1
ATOM 697 O O . LEU A 1 89 ? -6.026 1.213 14.585 1.00 87.44 89 LEU A O 1
ATOM 701 N N . SER A 1 90 ? -5.429 -0.385 16.046 1.00 83.38 90 SER A N 1
ATOM 702 C CA . SER A 1 90 ? -4.630 -1.150 15.082 1.00 83.38 90 SER A CA 1
ATOM 703 C C . SER A 1 90 ? -5.462 -1.652 13.899 1.00 83.38 90 SER A C 1
ATOM 705 O O . SER A 1 90 ? -4.983 -1.611 12.769 1.00 83.38 90 SER A O 1
ATOM 707 N N . TYR A 1 91 ? -6.714 -2.063 14.126 1.00 83.44 91 TYR A N 1
ATOM 708 C CA . TYR A 1 91 ? -7.649 -2.413 13.053 1.00 83.44 91 TYR A CA 1
ATOM 709 C C . TYR A 1 91 ? -7.944 -1.220 12.130 1.00 83.44 91 TYR A C 1
ATOM 711 O O . TYR A 1 91 ? -7.843 -1.336 10.908 1.00 83.44 91 TYR A O 1
ATOM 719 N N . HIS A 1 92 ? -8.265 -0.053 12.696 1.00 84.12 92 HIS A N 1
ATOM 720 C CA . HIS A 1 92 ? -8.526 1.154 11.909 1.00 84.12 92 HIS A CA 1
ATOM 721 C C . HIS A 1 92 ? -7.293 1.651 11.147 1.00 84.12 92 HIS A C 1
ATOM 723 O O . HIS A 1 92 ? -7.421 2.076 9.996 1.00 84.12 92 HIS A O 1
ATOM 729 N N . ASP A 1 93 ? -6.110 1.575 11.756 1.00 83.50 93 ASP A N 1
ATOM 730 C CA . ASP A 1 93 ? -4.851 1.919 11.102 1.00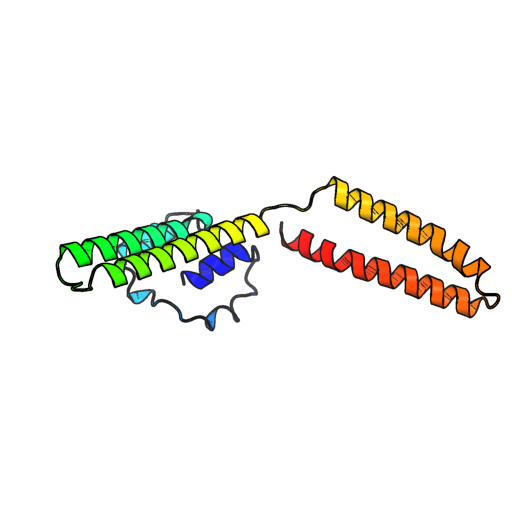 83.50 93 ASP A CA 1
ATOM 731 C C . ASP A 1 93 ? -4.568 0.965 9.936 1.00 83.50 93 ASP A C 1
ATOM 733 O O . ASP A 1 93 ? -4.310 1.423 8.823 1.00 83.50 93 ASP A O 1
ATOM 737 N N . ALA A 1 94 ? -4.706 -0.349 10.138 1.00 80.44 94 ALA A N 1
ATOM 738 C CA . ALA A 1 94 ? -4.539 -1.347 9.081 1.00 80.44 94 ALA A CA 1
ATOM 739 C C . ALA A 1 94 ? -5.515 -1.116 7.913 1.00 80.44 94 ALA A C 1
ATOM 741 O O . ALA A 1 94 ? -5.103 -1.078 6.752 1.00 80.44 94 ALA A O 1
ATOM 742 N N . LYS A 1 95 ? -6.784 -0.825 8.218 1.00 79.06 95 LYS A N 1
ATOM 743 C CA . LYS A 1 95 ? -7.798 -0.466 7.218 1.00 79.06 95 LYS A CA 1
ATOM 744 C C . LYS A 1 95 ? -7.423 0.788 6.426 1.00 79.06 95 LYS A C 1
ATOM 746 O O . LYS A 1 95 ? -7.675 0.865 5.223 1.00 79.06 95 LYS A O 1
ATOM 751 N N . LYS A 1 96 ? -6.810 1.784 7.070 1.00 74.94 96 LYS A N 1
ATOM 752 C CA . LYS A 1 96 ? -6.328 3.003 6.403 1.00 74.94 96 LYS A CA 1
ATOM 753 C C . LYS A 1 96 ? -5.157 2.712 5.462 1.00 74.94 96 LYS A C 1
ATOM 755 O O . LYS A 1 96 ? -5.111 3.284 4.374 1.00 74.94 96 LYS A O 1
ATOM 760 N N . TYR A 1 97 ? -4.233 1.834 5.851 1.00 70.00 97 TYR A N 1
ATOM 761 C CA . TYR A 1 97 ? -3.108 1.443 4.999 1.00 70.00 97 TYR A CA 1
ATOM 762 C C . TYR A 1 97 ? -3.557 0.654 3.766 1.00 70.00 97 TYR A C 1
ATOM 764 O O . TYR A 1 97 ? -3.081 0.956 2.676 1.00 70.00 97 TYR A O 1
ATOM 772 N N . GLY A 1 98 ? -4.515 -0.266 3.911 1.00 66.81 98 GLY A N 1
ATOM 773 C CA . GLY A 1 98 ? -5.070 -1.017 2.777 1.00 66.81 98 GLY A CA 1
ATOM 774 C C . GLY A 1 98 ? -5.899 -0.165 1.809 1.00 66.81 98 GLY A C 1
ATOM 775 O O . GLY A 1 98 ? -5.957 -0.454 0.624 1.00 66.81 98 GLY A O 1
ATOM 776 N N . SER A 1 99 ? -6.503 0.931 2.282 1.00 61.50 99 SER A N 1
ATOM 777 C CA . SER A 1 99 ? -7.392 1.782 1.471 1.00 61.50 99 SER A CA 1
ATOM 778 C C . SER A 1 99 ? -6.754 3.062 0.931 1.00 61.50 99 SER A C 1
ATOM 780 O O . SER A 1 99 ? -7.453 3.868 0.316 1.00 61.50 99 SER A O 1
ATOM 782 N N . THR A 1 100 ? -5.457 3.291 1.161 1.00 70.06 100 THR A N 1
ATOM 783 C CA . THR A 1 100 ? -4.770 4.467 0.611 1.00 70.06 100 THR A CA 1
ATOM 784 C C . THR A 1 100 ? -4.177 4.109 -0.754 1.00 70.06 100 THR A C 1
ATOM 786 O O . THR A 1 100 ? -3.102 3.510 -0.795 1.00 70.06 100 THR A O 1
ATOM 789 N N . PRO A 1 101 ? -4.823 4.476 -1.880 1.00 66.94 101 PRO A N 1
ATOM 790 C CA . PRO A 1 101 ? -4.264 4.204 -3.194 1.00 66.94 101 PRO A CA 1
ATOM 791 C C . PRO A 1 101 ? -2.946 4.958 -3.352 1.00 66.94 101 PRO A C 1
ATOM 793 O O . PRO A 1 101 ? -2.820 6.126 -2.962 1.00 66.94 101 PRO A O 1
ATOM 796 N N . PHE A 1 102 ? -1.957 4.295 -3.948 1.00 71.19 102 PHE A N 1
ATOM 797 C CA . PHE A 1 102 ? -0.703 4.948 -4.290 1.00 71.19 102 PHE A CA 1
ATOM 798 C C . PHE A 1 102 ? -0.981 6.163 -5.196 1.00 71.19 102 PHE A C 1
ATOM 800 O O . PHE A 1 102 ? -1.824 6.073 -6.097 1.00 71.19 102 PHE A O 1
ATOM 807 N N . PRO A 1 103 ? -0.321 7.318 -4.986 1.00 82.56 103 PRO A N 1
ATOM 808 C CA . PRO A 1 103 ? -0.691 8.520 -5.713 1.00 82.56 103 PRO A CA 1
ATOM 809 C C . PRO A 1 103 ? -0.426 8.353 -7.213 1.00 82.56 103 PRO A C 1
ATOM 811 O O . PRO A 1 103 ? 0.717 8.200 -7.641 1.00 82.56 103 PRO A O 1
ATOM 814 N N . PHE A 1 104 ? -1.478 8.490 -8.022 1.00 78.94 104 PHE A N 1
ATOM 815 C CA . PHE A 1 104 ? -1.421 8.422 -9.485 1.00 78.94 104 PHE A CA 1
ATOM 816 C C . PHE A 1 104 ? -0.227 9.153 -10.145 1.00 78.94 104 PHE A C 1
ATOM 818 O O . PHE A 1 104 ? 0.431 8.548 -10.994 1.00 78.94 104 PHE A O 1
ATOM 825 N N . PRO A 1 105 ? 0.126 10.408 -9.779 1.00 85.75 105 PRO A N 1
ATOM 826 C CA . PRO A 1 105 ? 1.247 11.097 -10.424 1.00 85.75 105 PRO A CA 1
ATOM 827 C C . PRO A 1 105 ? 2.601 10.409 -10.208 1.00 85.75 105 PRO A C 1
ATOM 829 O O . PRO A 1 105 ? 3.478 10.525 -11.063 1.00 85.75 105 PRO A O 1
ATOM 832 N N . TYR A 1 106 ? 2.782 9.680 -9.103 1.00 84.69 106 TYR A N 1
ATOM 833 C CA . TYR A 1 106 ? 4.014 8.930 -8.871 1.00 84.69 106 TYR A CA 1
ATOM 834 C C . TYR A 1 106 ? 4.112 7.711 -9.791 1.00 84.69 106 TYR A C 1
ATOM 836 O O . TYR A 1 106 ? 5.193 7.455 -10.318 1.00 84.69 106 TYR A O 1
ATOM 844 N N . SER A 1 107 ? 3.009 6.996 -10.040 1.00 85.75 107 SER A N 1
ATOM 845 C CA . SER A 1 107 ? 3.006 5.842 -10.952 1.00 85.75 107 SER A CA 1
ATOM 846 C C . SER A 1 107 ? 3.421 6.256 -12.362 1.00 85.75 107 SER A C 1
ATOM 848 O O . SER A 1 107 ? 4.317 5.652 -12.946 1.00 85.75 107 SER A O 1
ATOM 850 N N . VAL A 1 108 ? 2.853 7.361 -12.858 1.00 89.94 108 VAL A N 1
ATOM 851 C CA . VAL A 1 108 ? 3.186 7.918 -14.178 1.00 89.94 108 VAL A CA 1
ATOM 852 C C . VAL A 1 108 ? 4.655 8.355 -14.253 1.00 89.94 108 VAL A C 1
ATOM 854 O O . VAL A 1 108 ? 5.321 8.137 -15.264 1.00 89.94 108 VAL A O 1
ATOM 857 N N . ALA A 1 109 ? 5.192 8.956 -13.186 1.00 91.88 109 ALA A N 1
ATOM 858 C CA . ALA A 1 109 ? 6.593 9.375 -13.147 1.00 91.88 109 ALA A CA 1
ATOM 859 C C . ALA A 1 109 ? 7.566 8.183 -13.202 1.00 91.88 109 ALA A C 1
ATOM 861 O O . ALA A 1 109 ? 8.576 8.251 -13.905 1.00 91.88 109 ALA A O 1
ATOM 862 N N . ILE A 1 110 ? 7.264 7.093 -12.488 1.00 90.88 110 ILE A N 1
ATOM 863 C CA . ILE A 1 110 ? 8.080 5.869 -12.495 1.00 90.88 110 ILE A CA 1
ATOM 864 C C . ILE A 1 110 ? 8.046 5.216 -13.878 1.00 90.88 110 ILE A C 1
ATOM 866 O O . ILE A 1 110 ? 9.098 4.857 -14.404 1.00 90.88 110 ILE A O 1
ATOM 870 N N . GLU A 1 111 ? 6.870 5.120 -14.494 1.00 90.50 111 GLU A N 1
ATOM 871 C CA . GLU A 1 111 ? 6.714 4.563 -15.838 1.00 90.50 111 GLU A CA 1
ATOM 872 C C . GLU A 1 111 ? 7.518 5.367 -16.876 1.00 90.50 111 GLU A C 1
ATOM 874 O O . GLU A 1 111 ? 8.293 4.802 -17.651 1.00 90.50 111 GLU A O 1
ATOM 879 N N . LEU A 1 112 ? 7.446 6.703 -16.827 1.00 94.19 112 LEU A N 1
ATOM 880 C CA . LEU A 1 112 ? 8.239 7.580 -17.695 1.00 94.19 112 LEU A CA 1
ATOM 881 C C . LEU A 1 112 ? 9.750 7.405 -17.472 1.00 94.19 112 LEU A C 1
ATOM 883 O O . LEU A 1 112 ? 10.516 7.352 -18.437 1.00 94.19 112 LEU A O 1
ATOM 887 N N . MET A 1 113 ? 10.186 7.282 -16.216 1.00 92.69 113 MET A N 1
ATOM 888 C CA . MET A 1 113 ? 11.585 7.020 -15.865 1.00 92.69 113 MET A CA 1
ATOM 889 C C . MET A 1 113 ? 12.056 5.659 -16.408 1.00 92.69 113 MET A C 1
ATOM 891 O O . MET A 1 113 ? 13.177 5.558 -16.906 1.00 92.69 113 MET A O 1
ATOM 895 N N . MET A 1 114 ? 11.208 4.626 -16.364 1.00 92.88 114 MET A N 1
ATOM 896 C CA . MET A 1 114 ? 11.494 3.300 -16.925 1.00 92.88 114 MET A CA 1
ATOM 897 C C . MET A 1 114 ? 11.602 3.329 -18.450 1.00 92.88 114 MET A C 1
ATOM 899 O O . MET A 1 114 ? 12.553 2.769 -18.997 1.00 92.88 114 MET A O 1
ATOM 903 N N . PHE A 1 115 ? 10.715 4.049 -19.143 1.00 94.00 115 PHE A N 1
ATOM 904 C CA . PHE A 1 115 ? 10.834 4.267 -20.588 1.00 94.00 115 PHE A CA 1
ATOM 905 C C . PHE A 1 115 ? 12.124 5.009 -20.958 1.00 94.00 115 PHE A C 1
ATOM 907 O O . PHE A 1 115 ? 12.830 4.610 -21.887 1.00 94.00 115 PHE A O 1
ATOM 914 N N . ALA A 1 116 ? 12.473 6.058 -20.209 1.00 94.62 116 ALA A N 1
ATOM 915 C CA . ALA A 1 116 ? 13.718 6.789 -20.413 1.00 94.62 116 ALA A CA 1
ATOM 916 C C . ALA A 1 116 ? 14.949 5.898 -20.167 1.00 94.62 116 ALA A C 1
ATOM 918 O O . ALA A 1 116 ? 15.887 5.910 -20.965 1.00 94.62 116 ALA A O 1
ATOM 919 N N . HIS A 1 117 ? 14.935 5.086 -19.106 1.00 93.12 117 HIS A N 1
ATOM 920 C CA . HIS A 1 117 ? 15.996 4.128 -18.800 1.00 93.12 117 HIS A CA 1
ATOM 921 C C . HIS A 1 117 ? 16.139 3.066 -19.898 1.00 93.12 117 HIS A C 1
ATOM 923 O O . HIS A 1 117 ? 17.255 2.794 -20.341 1.00 93.12 117 HIS A O 1
ATOM 929 N N . TRP A 1 118 ? 15.025 2.509 -20.377 1.00 93.62 118 TRP A N 1
ATOM 930 C CA . TRP A 1 118 ? 14.997 1.531 -21.463 1.00 93.62 118 TRP A CA 1
ATOM 931 C C . TRP A 1 118 ? 15.629 2.083 -22.746 1.00 93.62 118 TRP A C 1
ATOM 933 O O . TRP A 1 118 ? 16.410 1.387 -23.392 1.00 93.62 118 TRP A O 1
ATOM 943 N N . LEU A 1 119 ? 15.356 3.350 -23.076 1.00 93.50 119 LEU A N 1
ATOM 944 C CA . LEU A 1 119 ? 15.929 4.003 -24.250 1.00 93.50 119 LEU A CA 1
ATOM 945 C C . LEU A 1 119 ? 17.406 4.368 -24.052 1.00 93.50 119 LEU A C 1
ATOM 947 O O . LEU A 1 119 ? 18.200 4.165 -24.960 1.00 93.50 119 LEU A O 1
ATOM 951 N N . TYR A 1 120 ? 17.791 4.904 -22.892 1.00 92.94 120 TYR A N 1
ATOM 952 C CA . TYR A 1 120 ? 19.134 5.455 -22.667 1.00 92.94 120 TYR A CA 1
ATOM 953 C C . TYR A 1 120 ? 20.204 4.384 -22.402 1.00 92.94 120 TYR A C 1
ATOM 955 O O . TYR A 1 120 ? 21.343 4.509 -22.854 1.00 92.94 120 TYR A O 1
ATOM 963 N N . THR A 1 121 ? 19.840 3.301 -21.713 1.00 92.50 121 THR A N 1
ATOM 964 C CA . THR A 1 121 ? 20.750 2.199 -21.353 1.00 92.50 121 THR A CA 1
ATOM 965 C C . THR A 1 121 ? 21.498 1.580 -22.543 1.00 92.50 121 THR A C 1
ATOM 967 O O . THR A 1 121 ? 22.724 1.482 -22.448 1.00 92.50 121 THR A O 1
ATOM 970 N N . PRO A 1 122 ? 20.862 1.215 -23.678 1.00 90.69 122 PRO A N 1
ATOM 971 C CA . PRO A 1 122 ? 21.587 0.675 -24.831 1.00 90.69 122 PRO A CA 1
ATOM 972 C C . PRO A 1 122 ? 22.620 1.658 -25.396 1.00 90.69 122 PRO A C 1
ATOM 974 O O . PRO A 1 122 ? 23.713 1.236 -25.775 1.00 90.69 122 PRO A O 1
ATOM 977 N N . PHE A 1 123 ? 22.326 2.966 -25.409 1.00 91.94 123 PHE A N 1
ATOM 978 C CA . PHE A 1 123 ? 23.283 3.972 -25.878 1.00 91.94 123 PHE A CA 1
ATOM 979 C C . PHE A 1 123 ? 24.503 4.040 -24.961 1.00 91.94 123 PHE A C 1
ATOM 981 O O . PHE A 1 123 ? 25.631 3.960 -25.441 1.00 91.94 123 PHE A O 1
ATOM 988 N N . VAL A 1 124 ? 24.302 4.110 -23.644 1.00 91.88 124 VAL A N 1
ATOM 989 C CA . VAL A 1 124 ? 25.414 4.180 -22.683 1.00 91.88 124 VAL A CA 1
ATOM 990 C C . VAL A 1 124 ? 26.263 2.914 -22.726 1.00 91.88 124 VAL A C 1
ATOM 992 O O . VAL A 1 124 ? 27.481 2.996 -22.878 1.00 91.88 124 VAL A O 1
ATOM 995 N N . VAL A 1 125 ? 25.640 1.738 -22.663 1.00 91.38 125 VAL A N 1
ATOM 996 C CA . VAL A 1 125 ? 26.361 0.458 -22.640 1.00 91.38 125 VAL A CA 1
ATOM 997 C C . VAL A 1 125 ? 27.155 0.240 -23.933 1.00 91.38 125 VAL A C 1
ATOM 999 O O . VAL A 1 125 ? 28.277 -0.268 -23.878 1.00 91.38 125 VAL A O 1
ATOM 1002 N N . SER A 1 126 ? 26.641 0.705 -25.081 1.00 88.25 126 SER A N 1
ATOM 1003 C CA . SER A 1 126 ? 27.370 0.657 -26.356 1.00 88.25 126 SER A CA 1
ATOM 1004 C C . SER A 1 126 ? 28.668 1.475 -26.356 1.00 88.25 126 SER A C 1
ATOM 1006 O O . SER A 1 126 ? 29.610 1.116 -27.057 1.00 88.25 126 SER A O 1
ATOM 1008 N N . THR A 1 127 ? 28.755 2.533 -25.539 1.00 88.88 127 THR A N 1
ATOM 1009 C CA . THR A 1 127 ? 29.984 3.335 -25.397 1.00 88.88 127 THR A CA 1
ATOM 1010 C C . THR A 1 127 ? 30.986 2.734 -24.411 1.00 88.88 127 THR A C 1
ATOM 1012 O O . THR A 1 127 ? 32.178 3.013 -24.507 1.00 88.88 127 THR A O 1
ATOM 1015 N N . TRP A 1 128 ? 30.529 1.904 -23.469 1.00 86.38 128 TRP A N 1
ATOM 1016 C CA . TRP A 1 128 ? 31.375 1.317 -22.422 1.00 86.38 128 TRP A CA 1
ATOM 1017 C C . TRP A 1 128 ? 32.051 0.013 -22.838 1.00 86.38 128 TRP A C 1
ATOM 1019 O O . TRP A 1 128 ? 33.142 -0.291 -22.362 1.00 86.38 128 TRP A O 1
ATOM 1029 N N . THR A 1 129 ? 31.410 -0.774 -23.703 1.00 84.19 129 THR A N 1
ATOM 1030 C CA . THR A 1 129 ? 31.883 -2.115 -24.056 1.00 84.19 129 THR A CA 1
ATOM 1031 C C . THR A 1 129 ? 32.147 -2.218 -25.555 1.00 84.19 129 THR A C 1
ATOM 1033 O O . THR A 1 129 ? 31.245 -2.047 -26.368 1.00 84.19 129 THR A O 1
ATOM 1036 N N . SER A 1 130 ? 33.382 -2.564 -25.934 1.00 82.31 130 SER A N 1
ATOM 1037 C CA . SER A 1 130 ? 33.751 -2.799 -27.342 1.00 82.31 130 SER A CA 1
ATOM 1038 C C . SER A 1 130 ? 33.244 -4.143 -27.891 1.00 82.31 130 SER A C 1
ATOM 1040 O O . SER A 1 130 ? 33.216 -4.344 -29.103 1.00 82.31 130 SER A O 1
ATOM 1042 N N . ASN A 1 131 ? 32.854 -5.077 -27.015 1.00 89.06 131 ASN A N 1
ATOM 1043 C CA . ASN A 1 131 ? 32.317 -6.386 -27.389 1.00 89.06 131 ASN A CA 1
ATOM 1044 C C . ASN A 1 131 ? 30.784 -6.358 -27.509 1.00 89.06 131 ASN A C 1
ATOM 1046 O O . ASN A 1 131 ? 30.079 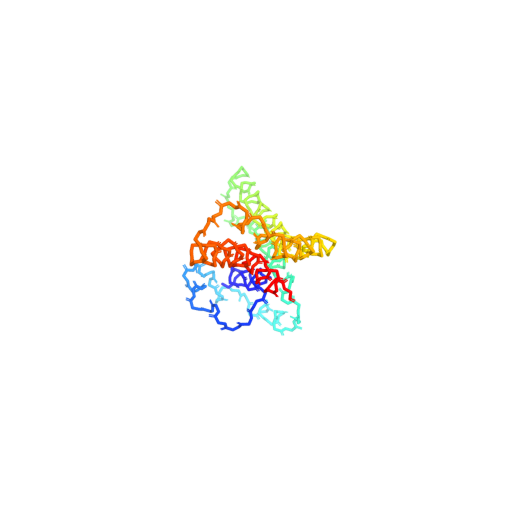-6.228 -26.510 1.00 89.06 131 ASN A O 1
ATOM 1050 N N . ILE A 1 132 ? 30.277 -6.598 -28.719 1.00 87.94 132 ILE A N 1
ATOM 1051 C CA . ILE A 1 132 ? 28.843 -6.611 -29.048 1.00 87.94 132 ILE A CA 1
ATOM 1052 C C . ILE A 1 132 ? 28.057 -7.582 -28.153 1.00 87.94 132 ILE A C 1
ATOM 1054 O O . ILE A 1 132 ? 27.001 -7.220 -27.638 1.00 87.94 132 ILE A O 1
ATOM 1058 N N . ALA A 1 133 ? 28.576 -8.792 -27.920 1.00 89.12 133 ALA A N 1
ATOM 1059 C CA . ALA A 1 133 ? 27.884 -9.793 -27.106 1.00 89.12 133 ALA A CA 1
ATOM 1060 C C . ALA A 1 133 ? 27.765 -9.352 -25.637 1.00 89.12 133 ALA A C 1
ATOM 1062 O O . ALA A 1 133 ? 26.716 -9.524 -25.020 1.00 89.12 133 ALA A O 1
ATOM 1063 N N . GLY A 1 134 ? 28.816 -8.722 -25.100 1.00 88.31 134 GLY A N 1
ATOM 1064 C CA . GLY A 1 134 ? 28.798 -8.145 -23.757 1.00 88.31 134 GLY A CA 1
ATOM 1065 C C . GLY A 1 134 ? 27.768 -7.023 -23.643 1.00 88.31 134 GLY A C 1
ATOM 1066 O O . GLY A 1 134 ? 26.935 -7.050 -22.742 1.00 88.31 134 GLY A O 1
ATOM 1067 N N . SER A 1 135 ? 27.759 -6.088 -24.596 1.00 89.06 135 SER A N 1
ATOM 1068 C CA . SER A 1 135 ? 26.837 -4.946 -24.595 1.00 89.06 135 SER A CA 1
ATOM 1069 C C . SER A 1 135 ? 25.366 -5.366 -24.616 1.00 89.06 135 SER A C 1
ATOM 1071 O O . SER A 1 135 ? 24.552 -4.786 -23.898 1.00 89.06 135 SER A O 1
ATOM 1073 N N . VAL A 1 136 ? 25.023 -6.393 -25.401 1.00 90.12 136 VAL A N 1
ATOM 1074 C CA . VAL A 1 136 ? 23.658 -6.937 -25.474 1.00 90.12 136 VAL A CA 1
ATOM 1075 C C . VAL A 1 136 ? 23.250 -7.581 -24.149 1.00 90.12 136 VAL A C 1
ATOM 1077 O O . VAL A 1 136 ? 22.186 -7.257 -23.624 1.00 90.12 136 VAL A O 1
ATOM 1080 N N . ILE A 1 137 ? 24.097 -8.441 -23.575 1.00 93.06 137 ILE A N 1
ATOM 1081 C CA . ILE A 1 137 ? 23.793 -9.139 -22.315 1.00 93.06 137 ILE A CA 1
ATOM 1082 C C . ILE A 1 137 ? 23.660 -8.143 -21.157 1.00 93.06 137 ILE A C 1
ATOM 1084 O O . ILE A 1 137 ? 22.706 -8.227 -20.386 1.00 93.06 137 ILE A O 1
ATOM 1088 N N . PHE A 1 138 ? 24.568 -7.169 -21.052 1.00 90.62 138 PHE A N 1
ATOM 1089 C CA . PHE A 1 138 ? 24.519 -6.154 -19.997 1.00 90.62 138 PHE A CA 1
ATOM 1090 C C . PHE A 1 138 ? 23.299 -5.241 -20.120 1.00 90.62 138 PHE A 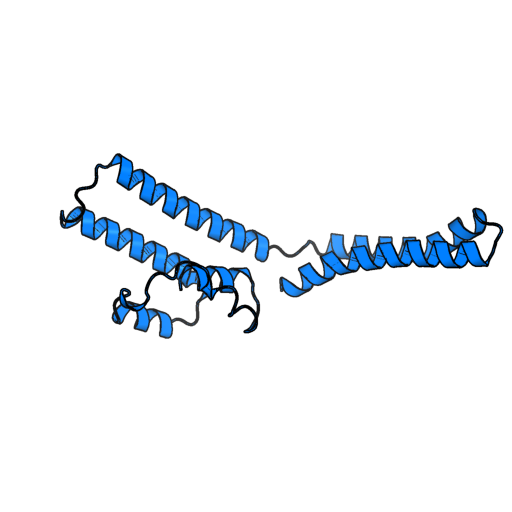C 1
ATOM 1092 O O . PHE A 1 138 ? 22.642 -4.966 -19.119 1.00 90.62 138 PHE A O 1
ATOM 1099 N N . THR A 1 139 ? 22.964 -4.805 -21.337 1.00 92.69 139 THR A N 1
ATOM 1100 C CA . THR A 1 139 ? 21.776 -3.974 -21.579 1.00 92.69 139 THR A CA 1
ATOM 1101 C C . THR A 1 139 ? 20.502 -4.741 -21.238 1.00 92.69 139 THR A C 1
ATOM 1103 O O . THR A 1 139 ? 19.638 -4.204 -20.549 1.00 92.69 139 THR A O 1
ATOM 1106 N N . PHE A 1 140 ? 20.402 -6.003 -21.671 1.00 93.31 140 PHE A N 1
ATOM 1107 C CA . PHE A 1 140 ? 19.269 -6.863 -21.346 1.00 93.31 140 PHE A CA 1
ATOM 1108 C C . PHE A 1 140 ? 19.117 -7.033 -19.833 1.00 93.31 140 PHE A C 1
ATOM 1110 O O . PHE A 1 140 ? 18.035 -6.792 -19.316 1.00 93.31 140 PHE A O 1
ATOM 1117 N N . LEU A 1 141 ? 20.193 -7.377 -19.116 1.00 94.94 141 LEU A N 1
ATOM 1118 C CA . LEU A 1 141 ? 20.147 -7.581 -17.666 1.00 94.94 141 LEU A CA 1
ATOM 1119 C C . LEU A 1 141 ? 19.749 -6.317 -16.894 1.00 94.94 141 LEU A C 1
ATOM 1121 O O . LEU A 1 141 ? 18.918 -6.406 -15.995 1.00 94.94 141 LEU A O 1
ATOM 1125 N N . LEU A 1 142 ? 20.314 -5.154 -17.236 1.00 93.12 142 LEU A N 1
ATOM 1126 C CA . LEU A 1 142 ? 20.017 -3.888 -16.551 1.00 93.12 142 LEU A CA 1
ATOM 1127 C C . LEU A 1 142 ? 18.552 -3.485 -16.715 1.00 93.12 142 LEU A C 1
ATOM 1129 O O . LEU A 1 142 ? 17.867 -3.199 -15.735 1.00 93.12 142 LEU A O 1
ATOM 1133 N N . VAL A 1 143 ? 18.073 -3.517 -17.957 1.00 94.50 143 VAL A N 1
ATOM 1134 C CA . VAL A 1 143 ? 16.690 -3.188 -18.286 1.00 94.50 143 VAL A CA 1
ATOM 1135 C C . VAL A 1 143 ? 15.744 -4.205 -17.648 1.00 94.50 143 VAL A C 1
ATOM 1137 O O . VAL A 1 143 ? 14.802 -3.815 -16.966 1.00 94.50 143 VAL A O 1
ATOM 1140 N N . PHE A 1 144 ? 16.008 -5.502 -17.816 1.00 93.38 144 PHE A N 1
ATOM 1141 C CA . PHE A 1 144 ? 15.176 -6.572 -17.269 1.00 93.38 144 PHE A CA 1
ATOM 1142 C C . PHE A 1 144 ? 15.041 -6.477 -15.747 1.00 93.38 144 PHE A C 1
ATOM 1144 O O . PHE A 1 144 ? 13.929 -6.544 -15.234 1.00 93.38 144 PHE A O 1
ATOM 1151 N N . LEU A 1 145 ? 16.142 -6.260 -15.022 1.00 94.25 145 LEU A N 1
ATOM 1152 C CA . LEU A 1 145 ? 16.117 -6.159 -13.563 1.00 94.25 145 LEU A CA 1
ATOM 1153 C C . LEU A 1 145 ? 15.296 -4.957 -13.081 1.00 94.25 145 LEU A C 1
ATOM 1155 O O . LEU A 1 145 ? 14.548 -5.081 -12.113 1.00 94.25 145 LEU A O 1
ATOM 1159 N N . MET A 1 146 ? 15.390 -3.817 -13.772 1.00 91.69 146 MET A N 1
ATOM 1160 C CA . MET A 1 146 ? 14.582 -2.635 -13.455 1.00 91.69 146 MET A CA 1
ATOM 1161 C C . MET A 1 146 ? 13.089 -2.867 -13.718 1.00 91.69 146 MET A C 1
ATOM 1163 O O . MET A 1 146 ? 12.263 -2.482 -12.894 1.00 91.69 146 MET A O 1
ATOM 1167 N N . TRP A 1 147 ? 12.737 -3.562 -14.803 1.00 91.69 147 TRP A N 1
ATOM 1168 C CA . TRP A 1 147 ? 11.347 -3.938 -15.083 1.00 91.69 147 TRP A CA 1
ATOM 1169 C C . TRP A 1 147 ? 10.796 -4.946 -14.071 1.00 91.69 147 TRP A C 1
ATOM 1171 O O . TRP A 1 147 ? 9.681 -4.765 -13.594 1.00 91.69 147 TRP A O 1
ATOM 1181 N N . VAL A 1 148 ? 11.574 -5.958 -13.678 1.00 92.25 148 VAL A N 1
ATOM 1182 C CA . VAL A 1 148 ? 11.172 -6.902 -12.619 1.00 92.25 148 VAL A CA 1
ATOM 1183 C C . VAL A 1 148 ? 10.924 -6.165 -11.303 1.00 92.25 148 VAL A C 1
ATOM 1185 O O . VAL A 1 148 ? 9.909 -6.398 -10.653 1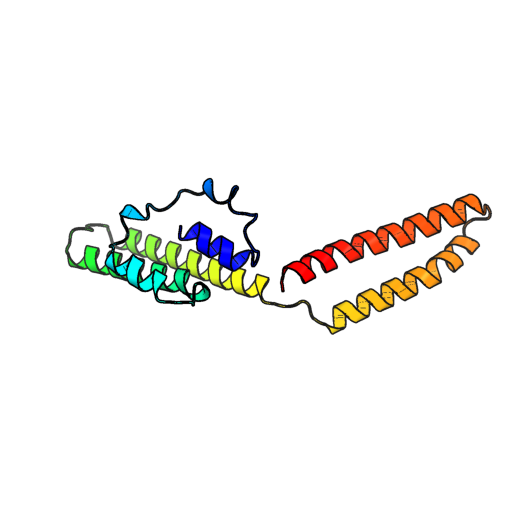.00 92.25 148 VAL A O 1
ATOM 1188 N N . LEU A 1 149 ? 11.803 -5.229 -10.933 1.00 91.00 149 LEU A N 1
ATOM 1189 C CA . LEU A 1 149 ? 11.629 -4.422 -9.726 1.00 91.00 149 LEU A CA 1
ATOM 1190 C C . LEU A 1 149 ? 10.391 -3.516 -9.797 1.00 91.00 149 LEU A C 1
ATOM 1192 O O . LEU A 1 149 ? 9.767 -3.274 -8.770 1.00 91.00 149 LEU A O 1
ATOM 1196 N N . HIS A 1 150 ? 10.034 -3.020 -10.984 1.00 90.44 150 HIS A N 1
ATOM 1197 C CA . HIS A 1 150 ? 8.836 -2.207 -11.198 1.00 90.44 150 HIS A CA 1
ATOM 1198 C C . HIS A 1 150 ? 7.533 -3.022 -11.125 1.00 90.44 150 HIS A C 1
ATOM 1200 O O . HIS A 1 150 ? 6.520 -2.502 -10.661 1.00 90.44 150 HIS A O 1
ATOM 1206 N N . LEU A 1 151 ? 7.556 -4.297 -11.527 1.00 87.81 151 LEU A N 1
ATOM 1207 C CA . LEU A 1 151 ? 6.374 -5.166 -11.516 1.00 87.81 151 LEU A CA 1
ATOM 1208 C C . LEU A 1 151 ? 5.901 -5.523 -10.100 1.00 87.81 151 LEU A C 1
ATOM 1210 O O . LEU A 1 151 ? 4.699 -5.553 -9.872 1.00 87.81 151 LEU A O 1
ATOM 1214 N N . VAL A 1 152 ? 6.813 -5.712 -9.140 1.00 86.75 152 VAL A N 1
ATOM 1215 C CA . VAL A 1 152 ? 6.466 -6.044 -7.742 1.00 86.75 152 VAL A CA 1
ATOM 1216 C C . VAL A 1 152 ? 5.520 -5.015 -7.091 1.00 86.75 152 VAL A C 1
ATOM 1218 O O . VAL A 1 152 ? 4.451 -5.398 -6.624 1.00 86.75 152 VAL A O 1
ATOM 1221 N N . PRO A 1 153 ? 5.837 -3.705 -7.045 1.00 81.31 153 PRO A N 1
ATOM 1222 C CA . PRO A 1 153 ? 4.926 -2.715 -6.475 1.00 81.31 153 PRO A CA 1
ATOM 1223 C C . PRO A 1 153 ? 3.661 -2.515 -7.317 1.00 81.31 153 PRO A C 1
ATOM 1225 O O . PRO A 1 153 ? 2.625 -2.156 -6.765 1.00 81.31 153 PRO A O 1
ATOM 1228 N N . PHE A 1 154 ? 3.728 -2.741 -8.632 1.00 82.69 154 PHE A N 1
ATOM 1229 C CA . PHE A 1 154 ? 2.557 -2.664 -9.504 1.00 82.69 154 PHE A CA 1
ATOM 1230 C C . PHE A 1 154 ? 1.549 -3.783 -9.202 1.00 82.69 154 PHE A C 1
ATOM 1232 O O . PHE A 1 154 ? 0.357 -3.519 -9.083 1.00 82.69 154 PHE A O 1
ATOM 1239 N N . GLU A 1 155 ? 2.034 -5.010 -9.018 1.00 82.94 155 GLU A N 1
ATOM 1240 C CA . GLU A 1 155 ? 1.242 -6.173 -8.616 1.00 82.94 155 GLU A CA 1
ATOM 1241 C C . GLU A 1 155 ? 0.583 -5.950 -7.247 1.00 82.94 155 GLU A C 1
ATOM 1243 O O . GLU A 1 155 ? -0.633 -6.071 -7.116 1.00 82.94 155 GLU A O 1
ATOM 1248 N N . LEU A 1 156 ? 1.359 -5.513 -6.250 1.00 78.81 156 LEU A N 1
ATOM 1249 C CA . LEU A 1 156 ? 0.841 -5.201 -4.913 1.00 78.81 156 LEU A CA 1
ATOM 1250 C C . LEU A 1 156 ? -0.229 -4.097 -4.934 1.00 78.81 156 LEU A C 1
ATOM 1252 O O . LEU A 1 156 ? -1.176 -4.140 -4.157 1.00 78.81 156 LEU A O 1
ATOM 1256 N N . MET A 1 157 ? -0.091 -3.107 -5.821 1.00 74.62 157 MET A N 1
ATOM 1257 C CA . MET A 1 157 ? -1.090 -2.052 -5.996 1.00 74.62 157 MET A CA 1
ATOM 1258 C C . MET A 1 157 ? -2.362 -2.561 -6.687 1.00 74.62 157 MET A C 1
ATOM 1260 O O . MET A 1 157 ? -3.449 -2.109 -6.338 1.00 74.62 157 MET A O 1
ATOM 1264 N N . MET A 1 158 ? -2.241 -3.469 -7.660 1.00 69.62 158 MET A N 1
ATOM 1265 C CA . MET A 1 158 ? -3.385 -4.061 -8.361 1.00 69.62 158 MET A CA 1
ATOM 1266 C C . MET A 1 158 ? -4.247 -4.906 -7.422 1.00 69.62 158 MET A C 1
ATOM 1268 O O . MET A 1 158 ? -5.465 -4.823 -7.502 1.00 69.62 158 MET A O 1
ATOM 1272 N N . PHE A 1 159 ? -3.629 -5.676 -6.525 1.00 65.25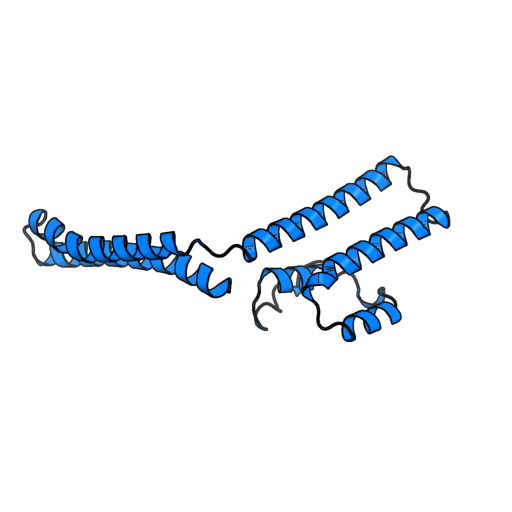 159 PHE A N 1
ATOM 1273 C CA . PHE A 1 159 ? -4.353 -6.489 -5.543 1.00 65.25 159 PHE A CA 1
ATOM 1274 C C . PHE A 1 159 ? -4.976 -5.682 -4.399 1.00 65.25 159 PHE A C 1
ATOM 1276 O O . PHE A 1 159 ? -5.827 -6.196 -3.684 1.00 65.25 159 PHE A O 1
ATOM 1283 N N . ALA A 1 160 ? -4.575 -4.422 -4.214 1.00 59.69 160 ALA A N 1
ATOM 1284 C CA . ALA A 1 160 ? -5.144 -3.548 -3.191 1.00 59.69 160 ALA A CA 1
ATOM 1285 C C . ALA A 1 160 ? -6.486 -2.901 -3.602 1.00 59.69 160 ALA A C 1
ATOM 1287 O O . ALA A 1 160 ? -7.003 -2.070 -2.850 1.00 59.69 160 ALA A O 1
ATOM 1288 N N . HIS A 1 161 ? -7.023 -3.207 -4.790 1.00 50.44 161 HIS A N 1
ATOM 1289 C CA . HIS A 1 161 ? -8.168 -2.516 -5.388 1.00 50.44 161 HIS A CA 1
ATOM 1290 C C . HIS A 1 161 ? -9.322 -3.453 -5.741 1.00 50.44 161 HIS A C 1
ATOM 1292 O O . HIS A 1 161 ? -10.478 -2.971 -5.624 1.00 50.44 161 HIS A O 1
#

Sequence (161 aa):
FLNSIILADLEGVEEDGAQEALHFELLDIEALEHAALSHIELSPQLREMPVLVFQWLNNLIVDEIMSGVLNIPAPLLTRVFHSMNNAMLSYHDAKKYGSTPFPFPYSVAIELMMFAHWLYTPFVVSTWTSNIAGSVIFTFLLVFLMWVLHLVPFELMMFAH

pLDDT: mean 74.04, std 16.29, range [41.28, 94.94]

Foldseek 3Di:
DLVVLLVCLLQVDDDDPVVVSVPPPDPDCVPVPVVVVVVVVPDPCSVCVNVVVLVVVVVVVVVCVVVVVPPDPPVVVVVVVVVSVVVVVVSVVSSVVLPDQDDPVVLVVLVVVLVVLLVVQLVVLVVVDPDPVVSVVVSCVVSVVSVVVSVVVVVVNVSSD

Organism: Noctiluca scintillans (NCBI:txid2966)

Radius of gyration: 26.33 Å; chains: 1; bounding box: 64×34×70 Å

Secondary structure (DSSP, 8-state):
-HHHHHHHHHH---SS-TTTGGGS----GGGS-HHHHHHHHT-S-GGGHHHHHHHHHHHHHHHHHHTT-----HHHHHHHHHHHHHHHHHHHHHHHHHT-PPPHHHHHHHHHHHHHHHHHHHHHHHHH-S-HHHHHHHHHHHHHHHHHHHHHHHHHHHHT-